Protein AF-A0A2E5FUP0-F1 (afdb_monomer_lite)

Foldseek 3Di:
DPPDDFPEEAEDEPPDDPVVVVVVCVVPDDPVGRYHYHYHPHPDPPPDCVVCPVVVVVCVVCVVVCVVVVVVVVVVVVVVVCVVPVD

Radius of gyration: 28.4 Å; chains: 1; bounding box: 52×33×75 Å

Structure (mmCIF, N/CA/C/O backbone):
data_AF-A0A2E5FUP0-F1
#
_entry.id   AF-A0A2E5FUP0-F1
#
loop_
_atom_site.group_PDB
_atom_site.id
_atom_site.type_symbol
_atom_site.label_atom_id
_atom_site.label_alt_id
_atom_site.label_comp_id
_atom_site.label_asym_id
_atom_site.label_entity_id
_atom_site.label_seq_id
_atom_site.pdbx_PDB_ins_code
_atom_site.Cartn_x
_atom_site.Cartn_y
_atom_site.Cartn_z
_atom_site.occupancy
_atom_site.B_iso_or_equiv
_atom_site.auth_seq_id
_atom_site.auth_comp_id
_atom_site.auth_asym_id
_atom_site.auth_atom_id
_atom_site.pdbx_PDB_model_num
ATOM 1 N N . MET A 1 1 ? -28.284 21.181 12.156 1.00 44.91 1 MET A N 1
ATOM 2 C CA . MET A 1 1 ? -27.787 20.372 13.293 1.00 44.91 1 MET A CA 1
ATOM 3 C C . ME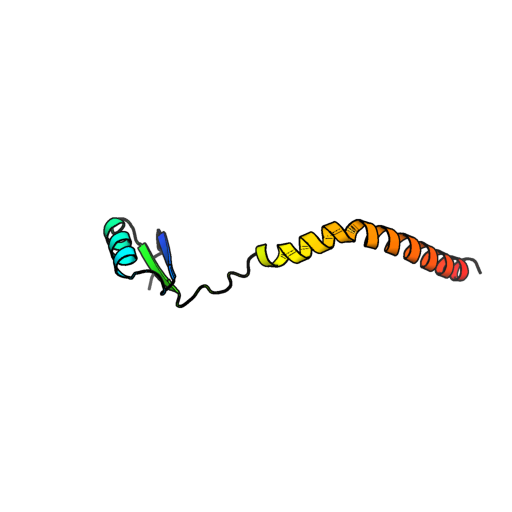T A 1 1 ? -26.269 20.484 13.329 1.00 44.91 1 MET A C 1
ATOM 5 O O . MET A 1 1 ? -25.639 20.264 12.302 1.00 44.91 1 MET A O 1
ATOM 9 N N . LYS A 1 2 ? -25.682 20.919 14.451 1.00 43.25 2 LYS A N 1
ATOM 10 C CA . LYS A 1 2 ? -24.223 21.056 14.604 1.00 43.25 2 LYS A CA 1
ATOM 11 C C . LYS A 1 2 ? -23.627 19.643 14.582 1.00 43.25 2 LYS A C 1
ATOM 13 O O . LYS A 1 2 ? -23.943 18.858 15.466 1.00 43.25 2 LYS A O 1
ATOM 18 N N . LYS A 1 3 ? -22.844 19.298 13.552 1.00 55.84 3 LYS A N 1
ATOM 19 C CA . LYS A 1 3 ? -22.138 18.006 13.474 1.00 55.84 3 LYS A CA 1
ATOM 20 C C . LYS A 1 3 ? -21.233 17.896 14.705 1.00 55.84 3 LYS A C 1
ATOM 22 O O . LYS A 1 3 ? -20.257 18.641 14.807 1.00 55.84 3 LYS A O 1
ATOM 27 N N . MET A 1 4 ? -21.597 17.034 15.651 1.00 67.81 4 MET A N 1
ATOM 28 C CA . MET A 1 4 ? -20.736 16.671 16.773 1.00 67.81 4 MET A CA 1
ATOM 29 C C . MET A 1 4 ? -19.497 16.001 16.181 1.00 67.81 4 MET A C 1
ATOM 31 O O . MET A 1 4 ? -19.623 15.110 15.343 1.00 67.81 4 MET A O 1
ATOM 35 N N . ARG A 1 5 ? -18.310 16.514 16.509 1.00 78.12 5 ARG A N 1
ATOM 36 C CA . ARG A 1 5 ? -17.058 15.918 16.045 1.00 78.12 5 ARG A CA 1
ATOM 37 C C . ARG A 1 5 ? -16.728 14.794 17.022 1.00 78.12 5 ARG A C 1
ATOM 39 O O . ARG A 1 5 ? -16.544 15.115 18.194 1.00 78.12 5 ARG A O 1
ATOM 46 N N . PRO A 1 6 ? -16.699 13.526 16.586 1.00 85.56 6 PRO A N 1
ATOM 47 C CA . PRO A 1 6 ? -16.254 12.457 17.463 1.00 85.56 6 PRO A CA 1
ATOM 48 C C . PRO A 1 6 ? -14.828 12.749 17.931 1.00 85.56 6 PRO A C 1
ATOM 50 O O . PRO A 1 6 ? -14.009 13.256 17.159 1.00 85.56 6 PRO A O 1
ATOM 53 N N . HIS A 1 7 ? -14.549 12.455 19.197 1.00 89.12 7 HIS A N 1
ATOM 54 C CA . HIS A 1 7 ? -13.195 12.517 19.740 1.00 89.12 7 HIS A CA 1
ATOM 55 C C . HIS A 1 7 ? -12.395 11.297 19.283 1.00 89.12 7 HIS A C 1
ATOM 57 O O . HIS A 1 7 ? -11.227 11.425 18.926 1.00 89.12 7 HIS A O 1
ATOM 63 N N . ILE A 1 8 ? -13.045 10.129 19.256 1.00 88.19 8 ILE A N 1
ATOM 64 C CA . ILE A 1 8 ? -12.454 8.855 18.848 1.00 88.19 8 ILE A CA 1
ATOM 65 C C . ILE A 1 8 ? -13.452 8.115 17.952 1.00 88.19 8 ILE A C 1
ATOM 67 O O . ILE A 1 8 ? -14.645 8.054 18.253 1.00 88.19 8 ILE A O 1
ATOM 71 N N . GLY A 1 9 ? -12.954 7.574 16.841 1.00 87.75 9 GLY A N 1
ATOM 72 C CA . GLY A 1 9 ? -13.684 6.652 15.976 1.00 87.75 9 GLY A CA 1
ATOM 73 C C . GLY A 1 9 ? -13.140 5.238 16.152 1.00 87.75 9 GLY A C 1
ATOM 74 O O . GLY A 1 9 ? -11.928 5.046 16.082 1.00 87.75 9 GLY A O 1
ATOM 75 N N . VAL A 1 10 ? -14.016 4.263 16.373 1.00 88.38 10 VAL A N 1
ATOM 76 C CA . VAL A 1 10 ? -13.655 2.844 16.493 1.00 88.38 10 VAL A CA 1
ATOM 77 C C . VAL A 1 10 ? -14.246 2.108 15.301 1.00 88.38 10 VAL A C 1
ATOM 79 O O . VAL A 1 10 ? -15.463 2.036 15.177 1.00 88.38 10 VAL A O 1
ATOM 82 N N . SER A 1 11 ? -13.403 1.567 14.425 1.00 87.00 11 SER A N 1
ATOM 83 C CA . SER A 1 11 ? -13.857 0.755 13.294 1.00 87.00 11 SER A CA 1
ATOM 84 C C . SER A 1 11 ? -13.483 -0.705 13.509 1.00 87.00 11 SER A C 1
ATOM 86 O O . SER A 1 11 ? -12.355 -0.998 13.909 1.00 87.00 11 SER A O 1
ATOM 88 N N . TYR A 1 12 ? -14.426 -1.614 13.278 1.00 87.25 12 TYR A N 1
ATOM 89 C CA . TYR A 1 12 ? -14.228 -3.046 13.486 1.00 87.25 12 TYR A CA 1
ATOM 90 C C . TYR A 1 12 ? -14.995 -3.876 12.457 1.00 87.25 12 TYR A C 1
ATOM 92 O O . TYR A 1 12 ? -16.048 -3.471 11.968 1.00 87.25 12 TYR A O 1
ATOM 100 N N . VAL A 1 13 ? -14.466 -5.057 12.136 1.00 87.31 13 VAL A N 1
ATOM 101 C CA . VAL A 1 13 ? -15.087 -5.977 11.174 1.00 87.31 13 VAL A CA 1
ATOM 102 C C . VAL A 1 13 ? -16.185 -6.816 11.823 1.00 87.31 13 VAL A C 1
ATOM 104 O O . VAL A 1 13 ? -16.051 -7.274 12.957 1.00 87.31 13 VAL A O 1
ATOM 107 N N . ALA A 1 14 ? -17.251 -7.098 11.077 1.00 83.94 14 ALA A N 1
ATOM 108 C CA . ALA A 1 14 ? -18.419 -7.838 11.545 1.00 83.94 14 ALA A CA 1
ATOM 109 C C . ALA A 1 14 ? -18.126 -9.299 11.926 1.00 83.94 14 ALA A C 1
ATOM 111 O O . ALA A 1 14 ? -18.930 -9.912 12.623 1.00 83.94 14 ALA A O 1
ATOM 112 N N . LYS A 1 15 ? -16.982 -9.843 11.487 1.00 85.06 15 LYS A N 1
ATOM 113 C CA . LYS A 1 15 ? -16.487 -11.177 11.867 1.00 85.06 15 LYS A CA 1
ATOM 114 C C . LYS A 1 15 ? -15.957 -11.255 13.302 1.00 85.06 15 LYS A C 1
ATOM 116 O O . LYS A 1 15 ? -15.760 -12.366 13.786 1.00 85.06 15 LYS A O 1
ATOM 121 N N . LEU A 1 16 ? -15.679 -10.125 13.955 1.00 83.56 16 LEU A N 1
ATOM 122 C CA . LEU A 1 16 ? -15.227 -10.131 15.347 1.00 83.56 16 LEU A CA 1
ATOM 123 C C . LEU A 1 16 ? -16.378 -10.521 16.291 1.00 83.56 16 LEU A C 1
ATOM 125 O O . LEU A 1 16 ? -17.526 -10.153 16.021 1.00 83.56 16 LEU A O 1
ATOM 129 N N . PRO A 1 17 ? -16.093 -11.246 17.391 1.00 86.69 17 PRO A N 1
ATOM 130 C CA . PRO A 1 17 ? -17.092 -11.541 18.411 1.00 86.69 17 PRO A CA 1
ATOM 131 C C . PRO A 1 17 ? -17.702 -10.242 18.945 1.00 86.69 17 PRO A C 1
ATOM 133 O O . PRO A 1 17 ? -16.985 -9.352 19.402 1.00 86.69 17 PRO A O 1
ATOM 136 N N . VAL A 1 18 ? -19.031 -10.134 18.872 1.00 81.25 18 VAL A N 1
ATOM 137 C CA . VAL A 1 18 ? -19.760 -8.921 19.280 1.00 81.25 18 VAL A CA 1
ATOM 138 C C . VAL A 1 18 ? -19.506 -8.610 20.756 1.00 81.25 18 VAL A C 1
ATOM 140 O O . VAL A 1 18 ? -19.239 -7.461 21.093 1.00 81.25 18 VAL A O 1
ATOM 143 N N . ASP A 1 19 ? -19.469 -9.645 21.596 1.00 88.06 19 ASP A N 1
ATOM 144 C CA . ASP A 1 19 ? -19.258 -9.535 23.041 1.00 88.06 19 ASP A CA 1
ATOM 145 C C . ASP A 1 19 ? -17.934 -8.835 23.399 1.00 88.06 19 ASP A C 1
ATOM 147 O O . ASP A 1 19 ? -17.883 -8.042 24.336 1.00 88.06 19 ASP A O 1
ATOM 151 N N . GLU A 1 20 ? -16.860 -9.080 22.640 1.00 86.75 20 GLU A N 1
ATOM 152 C CA . GLU A 1 20 ? -15.550 -8.460 22.890 1.00 86.75 20 GLU A CA 1
ATOM 153 C C . GLU A 1 20 ? -15.544 -6.970 22.522 1.00 86.75 20 GLU A C 1
ATOM 155 O O . GLU A 1 20 ? -14.965 -6.149 23.236 1.00 86.75 20 GLU A O 1
ATOM 160 N N . ILE A 1 21 ? -16.213 -6.608 21.422 1.00 89.00 21 ILE A N 1
ATOM 161 C CA . ILE A 1 21 ? -16.336 -5.214 20.980 1.00 89.00 21 ILE A CA 1
ATOM 162 C C . ILE A 1 21 ? -17.227 -4.423 21.936 1.00 89.00 21 ILE A C 1
ATOM 164 O O . ILE A 1 21 ? -16.899 -3.288 22.275 1.00 89.00 21 ILE A O 1
ATOM 168 N N . GLU A 1 22 ? -18.343 -5.001 22.377 1.00 88.25 22 GLU A N 1
ATOM 169 C CA . GLU A 1 22 ? -19.250 -4.350 23.323 1.00 88.25 22 GLU A CA 1
ATOM 170 C C . GLU A 1 22 ? -18.583 -4.126 24.680 1.00 88.25 22 GLU A C 1
ATOM 172 O O . GLU A 1 22 ? -18.708 -3.034 25.234 1.00 88.25 22 GLU A O 1
ATOM 177 N N . LEU A 1 23 ? -17.813 -5.103 25.175 1.00 90.19 23 LEU A N 1
ATOM 178 C CA . LEU A 1 23 ? -17.037 -4.952 26.406 1.00 90.19 23 LEU A CA 1
ATOM 179 C C . LEU A 1 23 ? -16.024 -3.806 26.284 1.00 90.19 23 LEU A C 1
ATOM 181 O O . LEU A 1 23 ? -15.959 -2.942 27.153 1.00 90.19 23 LEU A O 1
ATOM 185 N N . PHE A 1 24 ? -15.285 -3.758 25.172 1.00 89.62 24 PHE A N 1
ATOM 186 C CA . PHE A 1 24 ? -14.345 -2.674 24.908 1.00 89.62 24 PHE A CA 1
ATOM 187 C C . PHE A 1 24 ? -15.047 -1.315 24.861 1.00 89.62 24 PHE A C 1
ATOM 189 O O . PHE A 1 24 ? -14.592 -0.383 25.515 1.00 89.62 24 PHE A O 1
ATOM 196 N N . LEU A 1 25 ? -16.151 -1.199 24.111 1.00 88.81 25 LEU A N 1
ATOM 197 C CA . LEU A 1 25 ? -16.910 0.048 23.986 1.00 88.81 25 LEU A CA 1
ATOM 198 C C . LEU A 1 25 ? -17.462 0.516 25.334 1.00 88.81 25 LEU A C 1
ATOM 200 O O . LEU A 1 25 ? -17.436 1.714 25.589 1.00 88.81 25 LEU A O 1
ATOM 204 N N . ALA A 1 26 ? -17.906 -0.405 26.191 1.00 88.50 26 ALA A N 1
ATOM 205 C CA . ALA A 1 26 ? -18.359 -0.094 27.542 1.00 88.50 26 ALA A CA 1
ATOM 206 C C . ALA A 1 26 ? -17.215 0.385 28.451 1.00 88.50 26 ALA A C 1
ATOM 208 O O . ALA A 1 26 ? -17.405 1.327 29.215 1.00 88.50 26 ALA A O 1
ATOM 209 N N . ASP A 1 27 ? -16.025 -0.212 28.342 1.00 88.00 27 ASP A N 1
ATOM 210 C CA . ASP A 1 27 ? -14.849 0.188 29.126 1.00 88.00 27 ASP A CA 1
ATOM 211 C C . ASP A 1 27 ? -14.318 1.574 28.732 1.00 88.00 27 ASP A C 1
ATOM 213 O O . ASP A 1 27 ? -13.771 2.297 29.569 1.00 88.00 27 ASP A O 1
ATOM 217 N N . VAL A 1 28 ? -14.456 1.954 27.458 1.00 86.25 28 VAL A N 1
ATOM 218 C CA . VAL A 1 28 ? -14.022 3.271 26.965 1.00 86.25 28 VAL A CA 1
ATOM 219 C C . VAL A 1 28 ? -15.120 4.336 27.018 1.00 86.25 28 VAL A C 1
ATOM 221 O O . VAL A 1 28 ? -14.814 5.511 26.800 1.00 86.25 28 VAL A O 1
ATOM 224 N N . ASP A 1 29 ? -16.371 3.960 27.306 1.00 83.69 29 ASP A N 1
ATOM 225 C CA . ASP A 1 29 ? -17.493 4.894 27.399 1.00 83.69 29 ASP A CA 1
ATOM 226 C C . ASP A 1 29 ? -17.312 5.825 28.604 1.00 83.69 29 ASP A C 1
ATOM 228 O O . ASP A 1 29 ? -17.239 5.409 29.762 1.00 83.69 29 ASP A O 1
ATOM 232 N N . SER A 1 30 ? -17.204 7.123 28.330 1.00 83.12 30 SER A N 1
ATOM 233 C CA . SER A 1 30 ? -17.053 8.142 29.361 1.00 83.12 30 SER A CA 1
ATOM 234 C C . SER A 1 30 ? -17.855 9.381 28.994 1.00 83.12 30 SER A C 1
ATOM 236 O O . SER A 1 30 ? -17.952 9.768 27.830 1.00 83.12 30 SER A O 1
ATOM 238 N N . SER A 1 31 ? -18.405 10.060 30.003 1.00 76.38 31 SER A N 1
ATOM 239 C CA . SER A 1 31 ? -19.236 11.256 29.805 1.00 76.38 31 SER A CA 1
ATOM 240 C C . SER A 1 31 ? -18.497 12.424 29.137 1.00 76.38 31 SER A C 1
ATOM 242 O O . SER A 1 31 ? -19.135 13.356 28.647 1.00 76.38 31 SER A O 1
ATOM 244 N N . GLU A 1 32 ? -17.163 12.381 29.103 1.00 85.06 32 GLU A N 1
ATOM 245 C CA . GLU A 1 32 ? -16.301 13.405 28.511 1.00 85.06 32 GLU A CA 1
ATOM 246 C C . GLU A 1 32 ? -15.817 13.036 27.093 1.00 85.06 32 GLU A C 1
ATOM 248 O O . GLU A 1 32 ? -15.336 13.900 26.350 1.00 85.06 32 GLU A O 1
ATOM 253 N N . LEU A 1 33 ? -15.967 11.774 26.671 1.00 83.94 33 LEU A N 1
ATOM 254 C CA . LEU A 1 33 ? -15.517 11.278 25.371 1.00 83.94 33 LEU A CA 1
ATOM 255 C C . LEU A 1 33 ? -16.698 10.936 24.457 1.00 83.94 33 LEU A C 1
ATOM 257 O O . LEU A 1 33 ? -17.426 9.976 24.655 1.00 83.94 33 LEU A O 1
ATOM 261 N N . CYS A 1 34 ? -16.839 11.689 23.365 1.00 85.06 34 CYS A N 1
ATOM 262 C CA . CYS A 1 34 ? -17.729 11.318 22.275 1.00 85.06 34 CYS A CA 1
ATOM 263 C C . CYS A 1 34 ? -17.051 10.251 21.404 1.00 85.06 34 CYS A C 1
ATOM 265 O O . CYS A 1 34 ? -16.273 10.591 20.503 1.00 85.06 34 CYS A O 1
ATOM 267 N N . ILE A 1 35 ? -17.355 8.981 21.660 1.00 86.62 35 ILE A N 1
ATOM 268 C CA . ILE A 1 35 ? -16.886 7.844 20.864 1.00 86.62 35 ILE A CA 1
ATOM 269 C C . ILE A 1 35 ? -17.960 7.471 19.841 1.00 86.62 35 ILE A C 1
ATOM 271 O O . ILE A 1 35 ? -19.147 7.422 20.154 1.00 86.62 35 ILE A O 1
ATOM 275 N N . VAL A 1 36 ? -17.550 7.239 18.596 1.00 87.75 36 VAL A N 1
ATOM 276 C CA . VAL A 1 36 ? -18.427 6.733 17.532 1.00 87.75 36 VAL A CA 1
ATOM 277 C C . VAL A 1 36 ? -17.846 5.429 17.022 1.00 87.75 36 VAL A C 1
ATOM 279 O O . VAL A 1 36 ? -16.660 5.365 16.700 1.00 87.75 36 VAL A O 1
ATOM 282 N N . SER A 1 37 ? -18.677 4.396 16.946 1.00 87.12 37 SER A N 1
ATOM 283 C CA . SER A 1 37 ? -18.281 3.100 16.419 1.00 87.12 37 SER A CA 1
ATOM 284 C C . SER A 1 37 ? -18.859 2.878 15.020 1.00 87.12 37 SER A C 1
ATOM 286 O O . SER A 1 37 ? -19.978 3.296 14.721 1.00 87.12 37 SER A O 1
ATOM 288 N N . ASP A 1 38 ? -18.063 2.256 14.156 1.00 86.56 38 ASP A N 1
ATOM 289 C CA . ASP A 1 38 ? -18.411 1.925 12.779 1.00 86.56 38 ASP A CA 1
ATOM 290 C C . ASP A 1 38 ? -18.130 0.442 12.524 1.00 86.56 38 ASP A C 1
ATOM 292 O O . ASP A 1 38 ? -16.989 -0.022 12.609 1.00 86.56 38 ASP A O 1
ATOM 296 N N . LYS A 1 39 ? -19.193 -0.310 12.249 1.00 86.31 39 LYS A N 1
ATOM 297 C CA . LYS A 1 39 ? -19.117 -1.743 11.976 1.00 86.31 39 LYS A CA 1
ATOM 298 C C . LYS A 1 39 ? -18.997 -1.950 10.471 1.00 86.31 39 LYS A C 1
ATOM 300 O O . LYS A 1 39 ? -19.917 -1.611 9.735 1.00 86.31 39 LYS A O 1
ATOM 305 N N . GLN A 1 40 ? -17.894 -2.545 10.035 1.00 83.31 40 GLN A N 1
ATOM 306 C CA . GLN A 1 40 ? -17.654 -2.882 8.633 1.00 83.31 40 GLN A CA 1
ATOM 307 C C . GLN A 1 40 ? -18.045 -4.333 8.359 1.00 83.31 40 GLN A C 1
ATOM 309 O O . GLN A 1 40 ? -17.661 -5.230 9.108 1.00 83.31 40 GLN A O 1
ATOM 314 N N . ASP A 1 41 ? -18.800 -4.578 7.288 1.00 79.75 41 ASP A N 1
ATOM 315 C CA . ASP A 1 41 ? -19.298 -5.922 6.961 1.00 79.75 41 ASP 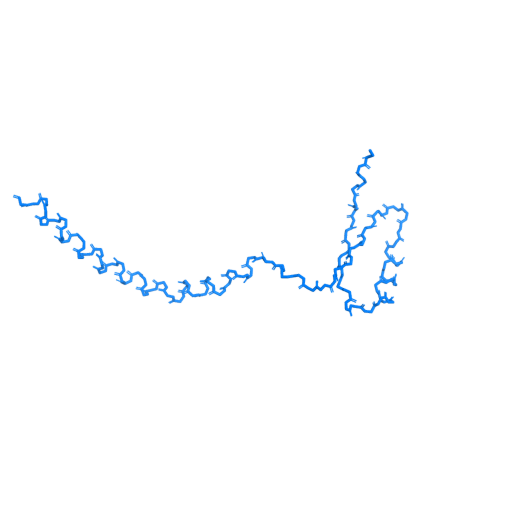A CA 1
ATOM 3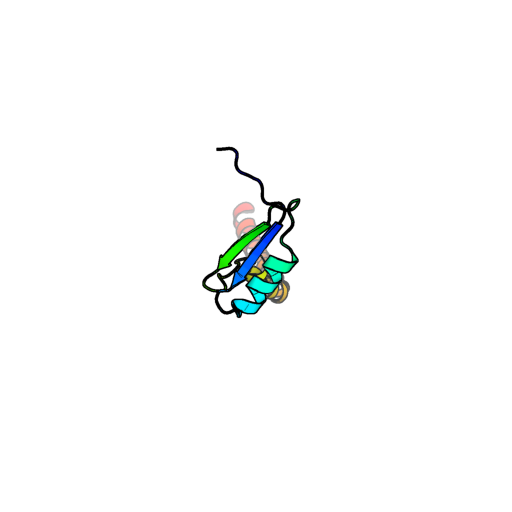16 C C . ASP A 1 41 ? -18.177 -6.899 6.559 1.00 79.75 41 ASP A C 1
ATOM 318 O O . ASP A 1 41 ? -18.252 -8.091 6.864 1.00 79.75 41 ASP A O 1
ATOM 322 N N . ASP A 1 42 ? -17.098 -6.408 5.947 1.00 73.62 42 ASP A N 1
ATOM 323 C CA . ASP A 1 42 ? -15.893 -7.188 5.657 1.00 73.62 42 ASP A CA 1
ATOM 324 C C . ASP A 1 42 ? -14.658 -6.277 5.653 1.00 73.62 42 ASP A C 1
ATOM 326 O O . ASP A 1 42 ? -14.777 -5.053 5.746 1.00 73.62 42 ASP A O 1
ATOM 330 N N . PHE A 1 43 ? -13.465 -6.865 5.523 1.00 68.50 43 PHE A N 1
ATOM 331 C CA . PHE A 1 43 ? -12.287 -6.086 5.143 1.00 68.50 43 PHE A CA 1
ATOM 332 C C . PHE A 1 43 ? -12.510 -5.537 3.733 1.00 68.50 43 PHE A C 1
ATOM 334 O O . PHE A 1 43 ? -12.236 -6.216 2.740 1.00 68.50 43 PHE A O 1
ATOM 341 N N . GLU A 1 44 ? -13.002 -4.306 3.627 1.00 64.88 44 GLU A N 1
ATOM 342 C CA . GLU A 1 44 ? -12.863 -3.583 2.374 1.00 64.88 44 GLU A CA 1
ATOM 343 C C . GLU A 1 44 ? -11.370 -3.470 2.066 1.00 64.88 44 GLU A C 1
ATOM 345 O O . GLU A 1 44 ? -10.549 -3.252 2.964 1.00 64.88 44 GLU A O 1
ATOM 350 N N . ILE A 1 45 ? -11.004 -3.661 0.795 1.00 64.12 45 ILE A N 1
ATOM 351 C CA . ILE A 1 45 ? -9.635 -3.425 0.344 1.00 64.12 45 ILE A CA 1
ATOM 352 C C . ILE A 1 45 ? -9.350 -1.957 0.641 1.00 64.12 45 ILE A C 1
ATOM 354 O O . ILE A 1 45 ? -9.766 -1.068 -0.104 1.00 64.12 45 ILE A O 1
ATOM 358 N N . GLN A 1 46 ? -8.641 -1.702 1.737 1.00 64.25 46 GLN A N 1
ATOM 359 C CA . GLN A 1 46 ? -8.018 -0.418 1.975 1.00 64.25 46 GLN A CA 1
ATOM 360 C C . GLN A 1 46 ? -6.959 -0.302 0.887 1.00 64.25 46 GLN A C 1
ATOM 362 O O . GLN A 1 46 ? -5.883 -0.884 0.963 1.00 64.25 46 GLN A O 1
ATOM 367 N N . ALA A 1 47 ? -7.340 0.322 -0.224 1.00 64.94 47 ALA A N 1
ATOM 368 C CA . ALA A 1 47 ? -6.480 0.524 -1.371 1.00 64.94 47 ALA A CA 1
ATOM 369 C C . ALA A 1 47 ? -5.483 1.640 -1.036 1.00 64.94 47 ALA A C 1
ATOM 371 O O . ALA A 1 47 ? -5.584 2.755 -1.547 1.00 64.94 47 ALA A O 1
ATOM 372 N N . GLY A 1 48 ? -4.566 1.370 -0.108 1.00 73.69 48 GLY A N 1
ATOM 373 C CA . GLY A 1 48 ? -3.484 2.271 0.244 1.00 73.69 48 GLY A CA 1
ATOM 374 C C . GLY A 1 48 ? -2.264 2.087 -0.657 1.00 73.69 48 GLY A C 1
ATOM 375 O O . GLY A 1 48 ? -2.272 1.375 -1.667 1.00 73.69 48 GLY A O 1
ATOM 376 N N . VAL A 1 49 ? -1.178 2.765 -0.288 1.00 78.69 49 VAL A N 1
ATOM 377 C CA . VAL A 1 49 ? 0.091 2.771 -1.039 1.00 78.69 49 VAL A CA 1
ATOM 378 C C . VAL A 1 49 ? 0.710 1.368 -1.114 1.00 78.69 49 VAL A C 1
ATOM 380 O O . VAL A 1 49 ? 1.473 1.074 -2.031 1.00 78.69 49 VAL A O 1
ATOM 383 N N . GLU A 1 50 ? 0.335 0.468 -0.211 1.00 81.56 50 GLU A N 1
ATOM 384 C CA . GLU A 1 50 ? 0.687 -0.948 -0.206 1.00 81.56 50 GLU A CA 1
ATOM 385 C C . GLU A 1 50 ? 0.343 -1.672 -1.516 1.00 81.56 50 GLU A C 1
ATOM 387 O O . GLU A 1 50 ? 1.099 -2.550 -1.933 1.00 81.56 50 GLU A O 1
ATOM 392 N N . LEU A 1 51 ? -0.706 -1.260 -2.240 1.00 83.19 51 LEU A N 1
ATOM 393 C CA . LEU A 1 51 ? -1.011 -1.821 -3.563 1.00 83.19 51 LEU A CA 1
ATOM 394 C C . LEU A 1 51 ? 0.048 -1.469 -4.619 1.00 83.19 51 LEU A C 1
ATOM 396 O O . LEU A 1 51 ? 0.216 -2.199 -5.595 1.00 83.19 51 LEU A O 1
ATOM 400 N N . LEU A 1 52 ? 0.795 -0.380 -4.426 1.00 90.25 52 LEU A N 1
ATOM 401 C CA . LEU A 1 52 ? 1.891 0.015 -5.311 1.00 90.25 52 LEU A CA 1
ATOM 402 C C . LEU A 1 52 ? 3.196 -0.724 -5.000 1.00 90.25 52 LEU A C 1
ATOM 404 O O . LEU A 1 52 ? 4.153 -0.590 -5.763 1.00 90.25 52 LEU A O 1
ATOM 408 N N . LEU A 1 53 ? 3.265 -1.506 -3.917 1.00 92.06 53 LEU A N 1
ATOM 409 C CA . LEU A 1 53 ? 4.505 -2.142 -3.473 1.00 92.06 53 LEU A CA 1
ATOM 410 C C . LEU A 1 53 ? 5.057 -3.121 -4.518 1.00 92.06 53 LEU A C 1
ATOM 412 O O . LEU A 1 53 ? 6.248 -3.091 -4.819 1.00 92.06 53 LEU A O 1
ATOM 416 N N . SER A 1 54 ? 4.196 -3.940 -5.128 1.00 89.50 54 SER A N 1
ATOM 417 C CA . SER A 1 54 ? 4.586 -4.875 -6.194 1.00 89.50 54 SER A CA 1
ATOM 418 C C . SER A 1 54 ? 5.122 -4.142 -7.429 1.00 89.50 54 SER A C 1
ATOM 420 O O . SER A 1 54 ? 6.167 -4.512 -7.968 1.00 89.50 54 SER A O 1
ATOM 422 N N . THR A 1 55 ? 4.469 -3.047 -7.826 1.00 93.25 55 THR A N 1
ATOM 423 C CA . THR A 1 55 ? 4.917 -2.163 -8.911 1.00 93.25 55 THR A CA 1
ATOM 424 C C . THR A 1 55 ? 6.261 -1.516 -8.586 1.00 93.25 55 THR A C 1
ATOM 426 O O . THR A 1 55 ? 7.157 -1.505 -9.427 1.00 93.25 55 THR A O 1
ATOM 429 N N . ALA A 1 56 ? 6.443 -1.014 -7.363 1.00 95.06 56 ALA A N 1
ATOM 430 C CA . ALA A 1 56 ? 7.694 -0.407 -6.921 1.00 95.06 56 ALA A CA 1
ATOM 431 C C . ALA A 1 56 ? 8.853 -1.417 -6.938 1.00 95.06 56 ALA A C 1
ATOM 433 O O . ALA A 1 56 ? 9.939 -1.094 -7.423 1.00 95.06 56 ALA A O 1
ATOM 434 N N . ILE A 1 57 ? 8.613 -2.653 -6.484 1.00 96.56 57 ILE A N 1
ATOM 435 C CA . ILE A 1 57 ? 9.587 -3.752 -6.550 1.00 96.56 57 ILE A CA 1
ATOM 436 C C . ILE A 1 57 ? 9.949 -4.059 -8.006 1.00 96.56 57 ILE A C 1
ATOM 438 O O . ILE A 1 57 ? 11.133 -4.133 -8.339 1.00 96.56 57 ILE A O 1
ATOM 442 N N . ALA A 1 58 ? 8.955 -4.189 -8.888 1.00 96.12 58 ALA A N 1
ATOM 443 C CA . ALA A 1 58 ? 9.187 -4.448 -10.306 1.00 96.12 58 ALA A CA 1
ATOM 444 C C . ALA A 1 58 ? 10.01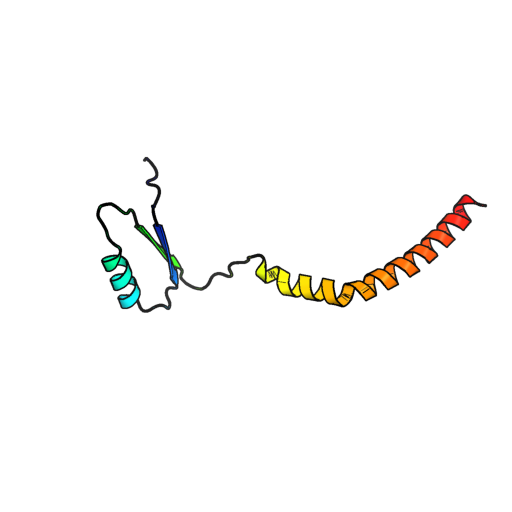5 -3.331 -10.960 1.00 96.12 58 ALA A C 1
ATOM 446 O O . ALA A 1 58 ? 11.002 -3.613 -11.636 1.00 96.12 58 ALA A O 1
ATOM 447 N N . VAL A 1 59 ? 9.676 -2.063 -10.708 1.00 96.06 59 VAL A N 1
ATOM 448 C CA . VAL A 1 59 ? 10.436 -0.904 -11.202 1.00 96.06 59 VAL A CA 1
ATOM 449 C C . VAL A 1 59 ? 11.870 -0.923 -10.678 1.00 96.06 59 VAL A C 1
ATOM 451 O O . VAL A 1 59 ? 12.798 -0.676 -11.446 1.00 96.06 59 VAL A O 1
ATOM 454 N N . TYR A 1 60 ? 12.075 -1.239 -9.398 1.00 97.00 60 TYR A N 1
ATOM 455 C CA . TYR A 1 60 ? 13.408 -1.297 -8.803 1.00 97.00 60 TYR A CA 1
ATOM 456 C C . TYR A 1 60 ? 14.280 -2.382 -9.447 1.00 97.00 60 TYR A C 1
ATOM 458 O O . TYR A 1 60 ? 15.405 -2.097 -9.859 1.00 97.00 60 TYR A O 1
ATOM 466 N N . LEU A 1 61 ? 13.749 -3.600 -9.597 1.00 97.94 61 LEU A N 1
ATOM 467 C CA . LEU A 1 61 ? 14.465 -4.727 -10.203 1.00 97.94 61 LEU A CA 1
ATOM 468 C C . LEU A 1 61 ? 14.736 -4.511 -11.696 1.00 97.94 61 LEU A C 1
ATOM 470 O O . LEU A 1 61 ? 15.813 -4.846 -12.185 1.00 97.94 61 LEU A O 1
ATOM 474 N N . LEU A 1 62 ? 13.781 -3.927 -12.423 1.00 97.62 62 LEU A N 1
ATOM 475 C CA . LEU A 1 62 ? 13.888 -3.704 -13.865 1.00 97.62 62 LEU A CA 1
ATOM 476 C C . LEU A 1 62 ? 14.620 -2.405 -14.228 1.00 97.62 62 LEU A C 1
ATOM 478 O O . LEU A 1 62 ? 14.913 -2.178 -15.402 1.00 97.62 62 LEU A O 1
ATOM 482 N N . LYS A 1 63 ? 14.962 -1.553 -13.254 1.00 96.75 63 LYS A N 1
ATOM 483 C CA . LYS A 1 63 ? 15.652 -0.278 -13.501 1.00 96.75 63 LYS A CA 1
ATOM 484 C C . LYS A 1 63 ? 16.909 -0.427 -14.375 1.00 96.75 63 LYS A C 1
ATOM 486 O O . LYS A 1 63 ? 17.025 0.340 -15.330 1.00 96.75 63 LYS A O 1
ATOM 491 N N . PRO A 1 64 ? 17.834 -1.381 -14.135 1.00 96.88 64 PRO A N 1
ATOM 492 C CA . PRO A 1 64 ? 19.028 -1.522 -14.971 1.00 96.88 64 PRO A CA 1
ATOM 493 C C . PRO A 1 64 ? 18.700 -1.914 -16.416 1.00 96.88 64 PRO A C 1
ATOM 495 O O . PRO A 1 64 ? 19.334 -1.410 -17.341 1.00 96.88 64 PRO A O 1
ATOM 498 N N . TYR A 1 65 ? 17.682 -2.761 -16.613 1.00 95.38 65 TYR A N 1
ATOM 499 C CA . TYR A 1 65 ? 17.201 -3.146 -17.940 1.00 95.38 65 TYR A CA 1
ATOM 500 C C . TYR A 1 65 ? 16.702 -1.925 -18.716 1.00 95.38 65 TYR A C 1
ATOM 502 O O . TYR A 1 65 ? 17.156 -1.679 -19.831 1.00 95.38 65 TYR A O 1
ATOM 510 N N . PHE A 1 66 ? 15.833 -1.112 -18.106 1.00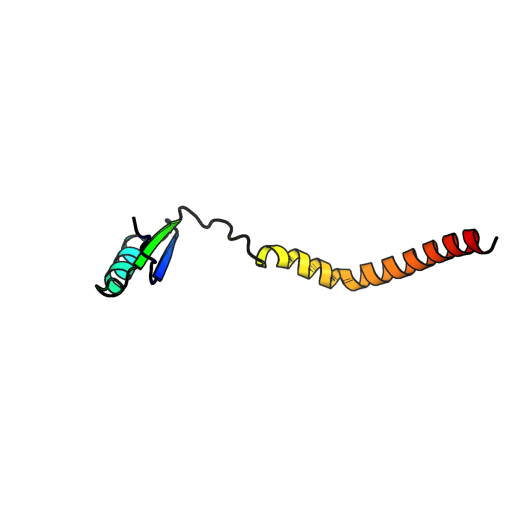 94.56 66 PHE A N 1
ATOM 511 C CA . PHE A 1 66 ? 15.315 0.094 -18.752 1.00 94.56 66 PHE A CA 1
ATOM 512 C C . PHE A 1 66 ? 16.408 1.125 -19.030 1.00 94.56 66 PHE A C 1
ATOM 514 O O . PHE A 1 66 ? 16.416 1.713 -20.105 1.00 94.56 66 PHE A O 1
ATOM 521 N N . VAL A 1 67 ? 17.357 1.323 -18.109 1.00 95.88 67 VAL A N 1
ATOM 522 C CA . VAL A 1 67 ? 18.489 2.237 -18.331 1.00 95.88 67 VAL A CA 1
ATOM 523 C C . VAL A 1 67 ? 19.343 1.778 -19.515 1.00 95.88 67 VAL A C 1
ATOM 525 O O . VAL A 1 67 ? 19.664 2.589 -20.380 1.00 95.88 67 VAL A O 1
ATOM 528 N N . GLY A 1 68 ? 19.687 0.491 -19.588 1.00 95.44 68 GLY A N 1
ATOM 529 C CA . GLY A 1 68 ? 20.446 -0.056 -20.714 1.00 95.44 68 GLY A CA 1
ATOM 530 C C . GLY A 1 68 ? 19.688 0.071 -22.035 1.00 95.44 68 GLY A C 1
ATOM 531 O O . GLY A 1 68 ? 20.218 0.608 -23.005 1.00 95.44 68 GLY A O 1
ATOM 532 N N . PHE A 1 69 ? 18.423 -0.351 -22.047 1.00 94.25 69 PHE A N 1
ATOM 533 C CA . PHE A 1 69 ? 17.563 -0.296 -23.225 1.00 94.25 69 PHE A CA 1
ATOM 534 C C . PHE A 1 69 ? 17.387 1.132 -23.756 1.00 94.25 69 PHE A C 1
ATOM 536 O O . PHE A 1 69 ? 17.586 1.377 -24.944 1.00 94.25 69 PHE A O 1
ATOM 543 N N . LEU A 1 70 ? 17.054 2.090 -22.884 1.00 94.00 70 LEU A N 1
ATOM 544 C CA . LEU A 1 70 ? 16.831 3.482 -23.280 1.00 94.00 70 LEU A CA 1
ATOM 545 C C . LEU A 1 70 ? 18.117 4.163 -23.759 1.00 94.00 70 LEU A C 1
ATOM 547 O O . LEU A 1 70 ? 18.056 4.997 -24.660 1.00 94.00 70 LEU A O 1
ATOM 551 N N . ASN A 1 71 ? 19.275 3.793 -23.208 1.00 94.81 71 ASN A N 1
ATOM 552 C CA . ASN A 1 71 ? 20.558 4.302 -23.687 1.00 94.81 71 ASN A CA 1
ATOM 553 C C . ASN A 1 71 ? 20.860 3.841 -25.118 1.00 94.81 71 ASN A C 1
ATOM 555 O O . ASN A 1 71 ? 21.265 4.662 -25.940 1.00 94.81 71 ASN A O 1
ATOM 559 N N . GLU A 1 72 ? 20.653 2.562 -25.439 1.00 93.81 72 GLU A N 1
ATOM 560 C CA . GLU A 1 72 ? 20.866 2.069 -26.807 1.00 93.81 72 GLU A CA 1
ATOM 561 C C . GLU A 1 72 ? 19.823 2.636 -27.780 1.00 93.81 72 GLU A C 1
ATOM 563 O O . GLU A 1 72 ? 20.187 3.203 -28.809 1.00 93.81 72 GLU A O 1
ATOM 568 N N . ALA A 1 73 ? 18.540 2.626 -27.408 1.00 92.56 73 ALA A N 1
ATOM 569 C CA . ALA A 1 73 ? 17.477 3.217 -28.225 1.00 92.56 73 ALA A CA 1
ATOM 570 C C . ALA A 1 73 ? 17.690 4.724 -28.481 1.00 92.56 73 ALA A C 1
ATOM 572 O O . ALA A 1 73 ? 17.357 5.239 -29.554 1.00 92.56 73 ALA A O 1
ATOM 573 N N . GLY A 1 74 ? 18.267 5.437 -27.507 1.00 90.56 74 GLY A N 1
ATOM 574 C CA . GLY A 1 74 ? 18.641 6.843 -27.628 1.00 90.56 74 GLY A CA 1
ATOM 575 C C . GLY A 1 74 ? 19.778 7.077 -28.624 1.00 90.56 74 GLY A C 1
ATOM 576 O O . GLY A 1 74 ? 19.731 8.044 -29.386 1.00 90.56 74 GLY A O 1
ATOM 577 N N . LYS A 1 75 ? 20.773 6.181 -28.680 1.00 94.06 75 LYS A N 1
ATOM 578 C CA . LYS A 1 75 ? 21.847 6.243 -29.685 1.00 94.06 75 LYS A CA 1
ATOM 579 C C . LYS A 1 75 ? 21.298 6.052 -31.093 1.00 94.06 75 LYS A C 1
ATOM 581 O O . LYS A 1 75 ? 21.675 6.809 -31.987 1.00 94.06 75 LYS A O 1
ATOM 586 N N . ASP A 1 76 ? 20.394 5.098 -31.282 1.00 91.94 76 ASP A N 1
ATOM 587 C CA . ASP A 1 76 ? 19.785 4.836 -32.587 1.00 91.94 76 ASP A CA 1
ATOM 588 C C . ASP A 1 76 ? 18.979 6.046 -33.075 1.00 91.94 76 ASP A C 1
ATOM 590 O O . ASP A 1 76 ? 19.181 6.524 -34.195 1.00 91.94 76 ASP A O 1
ATOM 594 N N . HIS A 1 77 ? 18.145 6.628 -32.206 1.00 89.00 77 HIS A N 1
ATOM 595 C CA . HIS A 1 77 ? 17.423 7.865 -32.520 1.00 89.00 77 HIS A CA 1
ATOM 596 C C . HIS A 1 77 ? 18.362 9.033 -32.823 1.00 89.00 77 HIS A C 1
ATOM 598 O O . HIS A 1 77 ? 18.130 9.779 -33.777 1.00 89.00 77 HIS A O 1
ATOM 604 N N . TYR A 1 78 ? 19.440 9.188 -32.051 1.00 89.19 78 TYR A N 1
ATOM 605 C CA . TYR A 1 78 ? 20.436 10.227 -32.294 1.00 89.19 78 TYR A CA 1
ATOM 606 C C . TYR A 1 78 ? 21.082 10.084 -33.677 1.00 89.19 78 TYR A C 1
ATOM 608 O O . TYR A 1 78 ? 21.242 11.077 -34.386 1.00 89.19 78 TYR A O 1
ATOM 616 N N . GLN A 1 79 ? 21.423 8.864 -34.100 1.00 92.19 79 GLN A N 1
ATOM 617 C CA . GLN A 1 79 ? 21.991 8.627 -35.427 1.00 92.19 79 GLN A CA 1
ATOM 618 C C . GLN A 1 79 ? 21.014 8.993 -36.549 1.00 92.19 79 GLN A C 1
ATOM 620 O O . GLN A 1 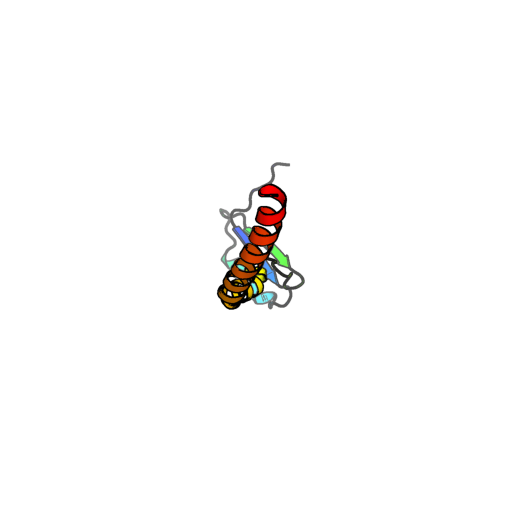79 ? 21.428 9.621 -37.527 1.00 92.19 79 GLN A O 1
ATOM 625 N N . VAL A 1 80 ? 19.733 8.639 -36.406 1.00 92.12 80 VAL A N 1
ATOM 626 C CA . VAL A 1 80 ? 18.677 9.008 -37.364 1.00 92.12 80 VAL A CA 1
ATOM 627 C C . VAL A 1 80 ? 18.541 10.528 -37.456 1.00 92.12 80 VAL A C 1
ATOM 629 O O . VAL A 1 80 ? 18.602 11.085 -38.552 1.00 92.12 80 VAL A O 1
ATOM 632 N N . LEU A 1 81 ? 18.444 11.212 -36.314 1.00 89.62 81 LEU A N 1
ATOM 633 C CA . LEU A 1 81 ? 18.342 12.670 -36.251 1.00 89.62 81 LEU A CA 1
ATOM 634 C C . LEU A 1 81 ? 19.563 13.359 -36.872 1.00 89.62 81 LEU A C 1
ATOM 636 O O . LEU A 1 81 ? 19.427 14.287 -37.664 1.00 89.62 81 LEU A O 1
ATOM 640 N N . ARG A 1 82 ? 20.770 12.886 -36.546 1.00 91.25 82 ARG A N 1
ATOM 641 C CA . ARG A 1 82 ? 22.019 13.443 -37.072 1.00 91.25 82 ARG A CA 1
ATOM 642 C C . ARG A 1 82 ? 22.096 13.329 -38.594 1.00 91.25 82 ARG A C 1
ATOM 644 O O . ARG A 1 82 ? 22.540 14.272 -39.239 1.00 91.25 82 ARG A O 1
ATOM 651 N N . ARG A 1 83 ? 21.657 12.204 -39.169 1.00 93.56 83 ARG A N 1
ATOM 652 C CA . ARG A 1 83 ? 21.575 12.039 -40.630 1.00 93.56 83 ARG A CA 1
ATOM 653 C C . ARG A 1 83 ? 20.582 13.020 -41.250 1.00 93.56 83 ARG A C 1
ATOM 655 O O . ARG A 1 83 ? 20.884 13.578 -42.292 1.00 93.56 83 ARG A O 1
ATOM 662 N N . ALA A 1 84 ? 19.446 13.266 -40.602 1.00 90.00 84 ALA A N 1
ATOM 663 C CA . ALA A 1 84 ? 18.445 14.206 -41.104 1.00 90.00 84 ALA A CA 1
ATOM 664 C C . ALA A 1 84 ? 18.891 15.681 -41.051 1.00 90.00 84 ALA A C 1
ATOM 666 O O . ALA A 1 84 ? 18.439 16.467 -41.872 1.00 90.00 84 ALA A O 1
ATOM 667 N N . LEU A 1 85 ? 19.749 16.062 -40.095 1.00 90.62 85 LEU A N 1
ATOM 668 C CA . LEU A 1 85 ? 20.154 17.462 -39.876 1.00 90.62 85 LEU A CA 1
ATOM 669 C C . LEU A 1 85 ? 21.498 17.864 -40.505 1.00 90.62 85 LEU A C 1
ATOM 671 O O . LEU A 1 85 ? 21.751 19.054 -40.651 1.00 90.62 85 LEU A O 1
ATOM 675 N N . ILE A 1 86 ? 22.386 16.907 -40.795 1.00 80.81 86 ILE A N 1
ATOM 676 C CA . ILE A 1 86 ? 23.734 17.164 -41.352 1.00 80.81 86 ILE A CA 1
ATOM 677 C C . ILE A 1 86 ? 23.818 16.735 -42.836 1.00 80.81 86 ILE A C 1
ATOM 679 O O . ILE A 1 86 ? 24.901 16.674 -43.412 1.00 80.81 86 ILE A O 1
ATOM 683 N N . THR A 1 87 ? 22.674 16.442 -43.458 1.00 54.78 87 THR A N 1
ATOM 684 C CA . THR A 1 87 ? 22.533 16.356 -44.922 1.00 54.78 87 THR A CA 1
ATOM 685 C C . THR A 1 87 ? 22.105 17.717 -45.451 1.00 54.78 87 THR A C 1
ATOM 687 O O . THR A 1 87 ? 22.657 18.138 -46.489 1.00 54.78 87 THR A O 1
#

pLDDT: mean 85.31, std 11.12, range [43.25, 97.94]

Secondary structure (DSSP, 8-state):
---PPPSEEEEEETTS-HHHHHHHHHHH-BTTB-EEEEEESS------GGGGHHHHHHHHHHHHHHHHHHHHHHHHHHHHHHHHH--

Sequence (87 aa):
MKKMRPHIGVSYVAKLPVDEIELFLADVDSSELCIVSDKQDDFEIQAGVELLLSTAIAVYLLKPYFVGFLNEAGKDHYQVLRRALIT